Protein AF-0000000073206380 (afdb_homodimer)

Organism: Cajanus cajan (NCBI:txid3821)

Sequence (182 aa):
MRLHQGGMSVSEYAMRFEHLARFYSQAIFEAWKCRMFAEGLKQELKRVVVPMAITKFPALVEKAKVVERLNGGNRVMKTAEGPAGSKKGGSMRLHQGGMSVSEYAMRFEHLARFYSQAIFEAWKCRMFAEGLKQELKRVVVPMAITKFPALVEKAKVVERLNGGNRVMKTAEGPAGSKKGGS

Radius of gyration: 29.66 Å; Cα contacts (8 Å, |Δi|>4): 124; chains: 2; bounding box: 40×116×67 Å

Solvent-accessible surface area (backbone atoms only — not comparable to full-atom values): 10576 Å² total; per-residue (Å²): 135,83,71,59,28,78,94,48,53,60,68,59,32,49,55,54,46,54,63,54,47,63,77,41,45,63,59,53,43,33,40,51,49,26,50,52,52,46,68,17,39,50,67,80,52,29,67,60,51,55,80,65,66,57,56,48,47,71,59,41,52,52,52,46,42,51,52,48,52,55,51,58,52,46,53,55,53,59,67,62,56,69,80,77,77,78,74,77,76,78,121,135,83,72,59,28,77,93,46,53,62,68,57,33,49,55,54,46,53,62,56,47,64,75,40,44,64,58,52,44,32,41,50,50,26,50,52,52,47,67,18,41,50,67,81,51,29,68,61,50,55,80,66,66,59,56,48,48,72,59,42,52,51,53,47,42,52,52,49,51,54,53,58,52,45,53,55,52,60,67,60,63,68,81,78,76,79,76,78,76,76,126

Foldseek 3Di:
DDQDCPPHDPVVSVVVVVVVVVVCVVQVVQQVLLVVVLVPDPPQLSVPLVVVVDRGDVVSVVSSVVSVVVVVVVVVVVVPDDPPPPPPPDD/DDQDCPPHDPVVSVVVVVVVVVVCVVQVVQQVLLVVVLVPDPPQLSVPLVVVVDRGDVVSVVSSVVSVVVVVVVVVVVVPPDDPPPPPPDD

pLDDT: mean 84.85, std 19.86, range [31.61, 98.25]

Structure (mmCIF, N/CA/C/O backbone):
data_AF-0000000073206380-model_v1
#
loop_
_entity.id
_entity.type
_entity.pdbx_description
1 polymer 'Retrotransposon gag domain-containing protein'
#
loop_
_atom_site.group_PDB
_atom_site.id
_atom_site.type_symbol
_atom_site.label_atom_id
_atom_site.label_alt_id
_atom_site.label_comp_id
_atom_site.label_asym_id
_atom_site.label_entity_id
_atom_site.label_seq_id
_atom_site.pdbx_PDB_ins_code
_atom_site.Cartn_x
_atom_site.Cartn_y
_atom_site.Cartn_z
_atom_site.occupancy
_atom_site.B_iso_or_equiv
_atom_site.auth_seq_id
_atom_site.auth_comp_id
_atom_site.auth_asym_id
_atom_site.auth_atom_id
_atom_site.pdbx_PDB_model_num
ATOM 1 N N . MET A 1 1 ? 7.68 13.531 -5.312 1 54.72 1 MET A N 1
ATOM 2 C CA . MET A 1 1 ? 7.566 14.664 -4.395 1 54.72 1 MET A CA 1
ATOM 3 C C . MET A 1 1 ? 6.555 14.367 -3.291 1 54.72 1 MET A C 1
ATOM 5 O O . MET A 1 1 ? 5.457 13.875 -3.564 1 54.72 1 MET A O 1
ATOM 9 N N . ARG A 1 2 ? 7.008 14.164 -2.074 1 80.06 2 ARG A N 1
ATOM 10 C CA . ARG A 1 2 ? 6.145 13.977 -0.911 1 80.06 2 ARG A CA 1
ATOM 11 C C . ARG A 1 2 ? 5.645 15.312 -0.378 1 80.06 2 ARG A C 1
ATOM 13 O O . ARG A 1 2 ? 6.422 16.266 -0.23 1 80.06 2 ARG A O 1
ATOM 20 N N . LEU A 1 3 ? 4.301 15.539 -0.526 1 90.69 3 LEU A N 1
ATOM 21 C CA . LEU A 1 3 ? 3.676 16.75 0.001 1 90.69 3 LEU A CA 1
ATOM 22 C C . LEU A 1 3 ? 3.941 16.891 1.496 1 90.69 3 LEU A C 1
ATOM 24 O O . LEU A 1 3 ? 3.811 15.922 2.248 1 90.69 3 LEU A O 1
ATOM 28 N N . HIS A 1 4 ? 4.453 18.141 1.728 1 96.12 4 HIS A N 1
ATOM 29 C CA . HIS A 1 4 ? 4.66 18.453 3.135 1 96.12 4 HIS A CA 1
ATOM 30 C C . HIS A 1 4 ? 3.775 19.625 3.572 1 96.12 4 HIS A C 1
ATOM 32 O O . HIS A 1 4 ? 3.434 20.484 2.762 1 96.12 4 HIS A O 1
ATOM 38 N N . GLN A 1 5 ? 3.502 19.609 4.848 1 96.25 5 GLN A N 1
ATOM 39 C CA . GLN A 1 5 ? 2.623 20.625 5.402 1 96.25 5 GLN A CA 1
ATOM 40 C C . GLN A 1 5 ? 3.209 22.016 5.203 1 96.25 5 GLN A C 1
ATOM 42 O O . GLN A 1 5 ? 2.5 22.953 4.812 1 96.25 5 GLN A O 1
ATOM 47 N N . GLY A 1 6 ? 4.473 22.109 5.547 1 94.06 6 GLY A N 1
ATOM 48 C CA . GLY A 1 6 ? 5.102 23.422 5.414 1 94.06 6 GLY A CA 1
ATOM 49 C C . GLY A 1 6 ? 4.395 24.5 6.199 1 94.06 6 GLY A C 1
ATOM 50 O O . GLY A 1 6 ? 4.137 24.344 7.395 1 94.06 6 GLY A O 1
ATOM 51 N N . GLY A 1 7 ? 4.004 25.688 5.484 1 94.5 7 GLY A N 1
ATOM 52 C CA . GLY A 1 7 ? 3.34 26.812 6.121 1 94.5 7 GLY A CA 1
ATOM 53 C C . GLY A 1 7 ? 1.832 26.672 6.18 1 94.5 7 GLY A C 1
ATOM 54 O O . GLY A 1 7 ? 1.141 27.516 6.746 1 94.5 7 GLY A O 1
ATOM 55 N N . MET A 1 8 ? 1.336 25.625 5.793 1 96.5 8 MET A N 1
ATOM 56 C CA . MET A 1 8 ? -0.106 25.406 5.762 1 96.5 8 MET A CA 1
ATOM 57 C C . MET A 1 8 ? -0.615 24.938 7.125 1 96.5 8 MET A C 1
ATOM 59 O O . MET A 1 8 ? 0.121 24.312 7.887 1 96.5 8 MET A O 1
ATOM 63 N N . SER A 1 9 ? -1.863 25.312 7.344 1 96.69 9 SER A N 1
ATOM 64 C CA . SER A 1 9 ? -2.541 24.656 8.461 1 96.69 9 SER A CA 1
ATOM 65 C C . SER A 1 9 ? -2.77 23.188 8.188 1 96.69 9 SER A C 1
ATOM 67 O O . SER A 1 9 ? -2.688 22.734 7.039 1 96.69 9 SER A O 1
ATOM 69 N N . VAL A 1 10 ? -3.086 22.391 9.18 1 97.94 10 VAL A N 1
ATOM 70 C CA . VAL A 1 10 ? -3.371 20.969 9.008 1 97.94 10 VAL A CA 1
ATOM 71 C C . VAL A 1 10 ? -4.566 20.797 8.078 1 97.94 10 VAL A C 1
ATOM 73 O O . VAL A 1 10 ? -4.578 19.891 7.242 1 97.94 10 VAL A O 1
ATOM 76 N N . SER A 1 11 ? -5.535 21.594 8.211 1 97.75 11 SER A N 1
ATOM 77 C CA . SER A 1 11 ? -6.719 21.516 7.363 1 97.75 11 SER A CA 1
ATOM 78 C C . SER A 1 11 ? -6.367 21.75 5.898 1 97.75 11 SER A C 1
ATOM 80 O O . SER A 1 11 ? -6.801 21 5.023 1 97.75 11 SER A O 1
ATOM 82 N N . GLU A 1 12 ? -5.598 22.797 5.629 1 97.56 12 GLU A N 1
ATOM 83 C CA . GLU A 1 12 ? -5.172 23.094 4.266 1 97.56 12 GLU A CA 1
ATOM 84 C C . GLU A 1 12 ? -4.297 21.984 3.701 1 97.56 12 GLU A C 1
ATOM 86 O O . GLU A 1 12 ? -4.48 21.562 2.557 1 97.56 12 GLU A O 1
ATOM 91 N N . TYR A 1 13 ? -3.373 21.578 4.48 1 97.94 13 TYR A N 1
ATOM 92 C CA . TYR A 1 13 ? -2.484 20.469 4.109 1 97.94 13 TYR A CA 1
ATOM 93 C C . TYR A 1 13 ? -3.277 19.219 3.795 1 97.94 13 TYR A C 1
ATOM 95 O O . TYR A 1 13 ? -3.037 18.562 2.775 1 97.94 13 TYR A O 1
ATOM 103 N N . ALA A 1 14 ? -4.254 18.844 4.621 1 97.75 14 ALA A N 1
ATOM 104 C CA . ALA A 1 14 ? -5.074 17.641 4.434 1 97.75 14 ALA A CA 1
ATOM 105 C C . ALA A 1 14 ? -5.852 17.703 3.121 1 97.75 14 ALA A C 1
ATOM 107 O O . ALA A 1 14 ? -5.941 16.719 2.396 1 97.75 14 ALA A O 1
ATOM 108 N N . MET A 1 15 ? -6.414 18.844 2.859 1 97.12 15 MET A N 1
ATOM 109 C CA . MET A 1 15 ? -7.195 19.016 1.637 1 97.12 15 MET A CA 1
ATOM 110 C C . MET A 1 15 ? -6.324 18.797 0.403 1 97.12 15 MET A C 1
ATOM 112 O O . MET A 1 15 ? -6.711 18.078 -0.512 1 97.12 15 MET A O 1
ATOM 116 N N . ARG A 1 16 ? -5.16 19.375 0.373 1 96.62 16 ARG A N 1
ATOM 117 C CA . ARG A 1 16 ? -4.238 19.234 -0.752 1 96.62 16 ARG A CA 1
ATOM 118 C C . ARG A 1 16 ? -3.732 17.797 -0.87 1 96.62 16 ARG A C 1
ATOM 120 O O . ARG A 1 16 ? -3.639 17.266 -1.973 1 96.62 16 ARG A O 1
ATOM 127 N N . PHE A 1 17 ? -3.453 17.312 0.266 1 97.06 17 PHE A N 1
ATOM 128 C CA . PHE A 1 17 ? -2.953 15.953 0.319 1 97.06 17 PHE A CA 1
ATOM 129 C C . PHE A 1 17 ? -3.979 14.977 -0.253 1 97.06 17 PHE A C 1
ATOM 131 O O . PHE A 1 17 ? -3.639 14.125 -1.074 1 97.06 17 PHE A O 1
ATOM 138 N N . GLU A 1 18 ? -5.215 15.07 0.179 1 95.38 18 GLU A N 1
ATOM 139 C CA . GLU A 1 18 ? -6.266 14.164 -0.263 1 95.38 18 GLU A CA 1
ATOM 140 C C . GLU A 1 18 ? -6.496 14.273 -1.767 1 95.38 18 GLU A C 1
ATOM 142 O O . GLU A 1 18 ? -6.754 13.273 -2.438 1 95.38 18 GLU A O 1
ATOM 147 N N . HIS A 1 19 ? -6.379 15.5 -2.223 1 94.56 19 HIS A N 1
ATOM 148 C CA . HIS A 1 19 ? -6.531 15.719 -3.654 1 94.56 19 HIS A CA 1
ATOM 149 C C . HIS A 1 19 ? -5.469 14.969 -4.445 1 94.56 19 HIS A C 1
ATOM 151 O O . HIS A 1 19 ? -5.785 14.289 -5.43 1 94.56 19 HIS A O 1
ATOM 157 N N . LEU A 1 20 ? -4.277 14.961 -4.004 1 94.69 20 LEU A N 1
ATOM 158 C CA . LEU A 1 20 ? -3.162 14.305 -4.668 1 94.69 20 LEU A CA 1
ATOM 159 C C . LEU A 1 20 ? -3.232 12.789 -4.477 1 94.69 20 LEU A C 1
ATOM 161 O O . LEU A 1 20 ? -2.934 12.031 -5.402 1 94.69 20 LEU A O 1
ATOM 165 N N . ALA A 1 21 ? -3.627 12.383 -3.32 1 94.94 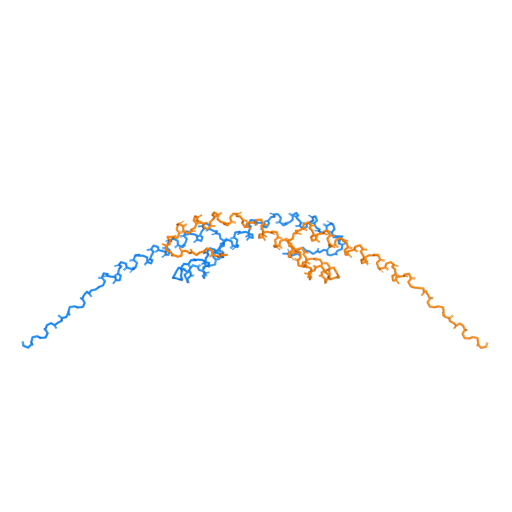21 ALA A N 1
ATOM 166 C CA . ALA A 1 21 ? -3.639 10.969 -2.951 1 94.94 21 ALA A CA 1
ATOM 167 C C . ALA A 1 21 ? -4.574 10.172 -3.857 1 94.94 21 ALA A C 1
ATOM 169 O O . ALA A 1 21 ? -4.328 8.992 -4.129 1 94.94 21 ALA A O 1
ATOM 170 N N . ARG A 1 22 ? -5.574 10.789 -4.332 1 92.06 22 ARG A N 1
ATOM 171 C CA . ARG A 1 22 ? -6.555 10.117 -5.176 1 92.06 22 ARG A CA 1
ATOM 172 C C . ARG A 1 22 ? -5.906 9.578 -6.445 1 92.06 22 ARG A C 1
ATOM 174 O O . ARG A 1 22 ? -6.332 8.547 -6.977 1 92.06 22 ARG A O 1
ATOM 181 N N . PHE A 1 23 ? -4.863 10.227 -6.883 1 92.31 23 PHE A N 1
ATOM 182 C CA . PHE A 1 23 ? -4.203 9.844 -8.125 1 92.31 23 PHE A CA 1
ATOM 183 C C . PHE A 1 23 ? -3.258 8.672 -7.895 1 92.31 23 PHE A C 1
ATOM 185 O O . PHE A 1 23 ? -2.768 8.07 -8.852 1 92.31 23 PHE A O 1
ATOM 192 N N . TYR A 1 24 ? -3.109 8.32 -6.68 1 91.88 24 TYR A N 1
ATOM 193 C CA . TYR A 1 24 ? -2.129 7.293 -6.352 1 91.88 24 TYR A CA 1
ATOM 194 C C . TYR A 1 24 ? -2.816 5.992 -5.949 1 91.88 24 TYR A C 1
ATOM 196 O O . TYR A 1 24 ? -2.176 4.941 -5.879 1 91.88 24 TYR A O 1
ATOM 204 N N . SER A 1 25 ? -4.043 5.996 -5.66 1 91.19 25 SER A N 1
ATOM 205 C CA . SER A 1 25 ? -4.762 4.859 -5.094 1 91.19 25 SER A CA 1
ATOM 206 C C . SER A 1 25 ? -4.59 3.611 -5.953 1 91.19 25 SER A C 1
ATOM 208 O O . SER A 1 25 ? -4.238 2.543 -5.449 1 91.19 25 SER A O 1
ATOM 210 N N . GLN A 1 26 ? -4.766 3.754 -7.258 1 90.81 26 GLN A N 1
ATOM 211 C CA . GLN A 1 26 ? -4.703 2.615 -8.172 1 90.81 26 GLN A CA 1
ATOM 212 C C . GLN A 1 26 ? -3.289 2.051 -8.25 1 90.81 26 GLN A C 1
ATOM 214 O O . GLN A 1 26 ? -3.102 0.833 -8.273 1 90.81 26 GLN A O 1
ATOM 219 N N . ALA A 1 27 ? -2.375 2.949 -8.32 1 91.75 27 ALA A N 1
ATOM 220 C CA . ALA A 1 27 ? -0.979 2.539 -8.453 1 91.75 27 ALA A CA 1
ATOM 221 C C . ALA A 1 27 ? -0.509 1.801 -7.199 1 91.75 27 ALA A C 1
ATOM 223 O O . ALA A 1 27 ? 0.184 0.786 -7.293 1 91.75 27 ALA A O 1
ATOM 224 N N . ILE A 1 28 ? -0.921 2.277 -6.082 1 91.69 28 ILE A N 1
ATOM 225 C CA . ILE A 1 28 ? -0.539 1.669 -4.812 1 91.69 28 ILE A CA 1
ATOM 226 C C . ILE A 1 28 ? -1.156 0.276 -4.699 1 91.69 28 ILE A C 1
ATOM 228 O O . ILE A 1 28 ? -0.468 -0.689 -4.359 1 91.69 28 ILE A O 1
ATOM 232 N N . PHE A 1 29 ? -2.387 0.23 -5.027 1 93.38 29 PHE A N 1
ATOM 233 C CA . PHE A 1 29 ? -3.072 -1.055 -4.953 1 93.38 29 PHE A CA 1
ATOM 234 C C . PHE A 1 29 ? -2.484 -2.043 -5.953 1 93.38 29 PHE A C 1
ATOM 236 O O . PHE A 1 29 ? -2.289 -3.217 -5.629 1 93.38 29 PHE A O 1
ATOM 243 N N . GLU A 1 30 ? -2.166 -1.609 -7.121 1 93.94 30 GLU A N 1
ATOM 244 C CA . GLU A 1 30 ? -1.606 -2.467 -8.164 1 93.94 30 GLU A CA 1
ATOM 245 C C . GLU A 1 30 ? -0.253 -3.035 -7.742 1 93.94 30 GLU A C 1
ATOM 247 O O . GLU A 1 30 ? 0.005 -4.227 -7.914 1 93.94 30 GLU A O 1
ATOM 252 N N . ALA A 1 31 ? 0.54 -2.174 -7.254 1 91.94 31 ALA A N 1
ATOM 253 C CA . ALA A 1 31 ? 1.86 -2.605 -6.805 1 91.94 31 ALA A CA 1
ATOM 254 C C . ALA A 1 31 ? 1.748 -3.619 -5.672 1 91.94 31 ALA A C 1
ATOM 256 O O . ALA A 1 31 ? 2.459 -4.629 -5.656 1 91.94 31 ALA A O 1
ATOM 257 N N . TRP A 1 32 ? 0.931 -3.348 -4.746 1 93.19 32 TRP A N 1
ATOM 258 C CA . TRP A 1 32 ? 0.668 -4.258 -3.639 1 93.19 32 TRP A CA 1
ATOM 259 C C . TRP A 1 32 ? 0.152 -5.602 -4.148 1 93.19 32 TRP A C 1
ATOM 261 O O . TRP A 1 32 ? 0.623 -6.656 -3.721 1 93.19 32 TRP A O 1
ATOM 271 N N . LYS A 1 33 ? -0.79 -5.543 -5.055 1 95.25 33 LYS A N 1
ATOM 272 C CA . LYS A 1 33 ? -1.359 -6.75 -5.652 1 95.25 33 LYS A CA 1
ATOM 273 C C . LYS A 1 33 ? -0.277 -7.602 -6.312 1 95.25 33 LYS A C 1
ATOM 275 O O . LYS A 1 33 ? -0.23 -8.812 -6.113 1 95.25 33 LYS A O 1
ATOM 280 N N . CYS A 1 34 ? 0.523 -7 -7.02 1 96.44 34 CYS A N 1
ATOM 281 C CA . CYS A 1 34 ? 1.584 -7.715 -7.719 1 96.44 34 CYS A CA 1
ATOM 282 C C . CYS A 1 34 ? 2.535 -8.383 -6.734 1 96.44 34 CYS A C 1
ATOM 284 O O . CYS A 1 34 ? 2.887 -9.547 -6.898 1 96.44 34 CYS A O 1
ATOM 286 N N . ARG A 1 35 ? 2.826 -7.668 -5.789 1 95 35 ARG A N 1
ATOM 287 C CA . ARG A 1 35 ? 3.758 -8.195 -4.797 1 95 35 ARG A CA 1
ATOM 288 C C . ARG A 1 35 ? 3.16 -9.398 -4.07 1 95 35 ARG A C 1
ATOM 290 O O . ARG A 1 35 ? 3.793 -10.453 -3.973 1 95 35 ARG A O 1
ATOM 297 N N . MET A 1 36 ? 1.953 -9.242 -3.631 1 96.19 36 MET A N 1
ATOM 298 C CA . MET A 1 36 ? 1.307 -10.297 -2.852 1 96.19 36 MET A CA 1
ATOM 299 C C . MET A 1 36 ? 1.021 -11.516 -3.721 1 96.19 36 MET A C 1
ATOM 301 O O . MET A 1 36 ? 1.164 -12.656 -3.266 1 96.19 36 MET A O 1
ATOM 305 N N . PHE A 1 37 ? 0.648 -11.281 -4.926 1 97.88 37 PHE A N 1
ATOM 306 C CA . PHE A 1 37 ? 0.415 -12.375 -5.863 1 97.88 37 PHE A CA 1
ATOM 307 C C . PHE A 1 37 ? 1.699 -13.156 -6.109 1 97.88 37 PHE A C 1
ATOM 309 O O . PHE A 1 37 ? 1.711 -14.391 -6.016 1 97.88 37 PHE A O 1
ATOM 316 N N . ALA A 1 38 ? 2.732 -12.414 -6.398 1 97.38 38 ALA A N 1
ATOM 317 C CA . ALA A 1 38 ? 4.016 -13.047 -6.707 1 97.38 38 ALA A CA 1
ATOM 318 C C . ALA A 1 38 ? 4.527 -13.852 -5.516 1 97.38 38 ALA A C 1
ATOM 320 O O . ALA A 1 38 ? 5.078 -14.945 -5.691 1 97.38 38 ALA A O 1
ATOM 321 N N . GLU A 1 39 ? 4.293 -13.344 -4.355 1 95.81 39 GLU A N 1
ATOM 322 C CA . GLU A 1 39 ? 4.746 -14.016 -3.137 1 95.81 39 GLU A CA 1
ATOM 323 C C . GLU A 1 39 ? 3.99 -15.32 -2.91 1 95.81 39 GLU A C 1
ATOM 325 O O . GLU A 1 39 ? 4.492 -16.219 -2.238 1 95.81 39 GLU A O 1
ATOM 330 N N . GLY A 1 40 ? 2.832 -15.375 -3.428 1 97.25 40 GLY A N 1
ATOM 331 C CA . GLY A 1 40 ? 2.004 -16.547 -3.221 1 97.25 40 GLY A CA 1
ATOM 332 C C . GLY A 1 40 ? 2.211 -17.625 -4.277 1 97.25 40 GLY A C 1
ATOM 333 O O . GLY A 1 40 ? 1.656 -18.719 -4.176 1 97.25 40 GLY A O 1
ATOM 334 N N . LEU A 1 41 ? 2.967 -17.328 -5.258 1 97.56 41 LEU A N 1
ATOM 335 C CA . LEU A 1 41 ? 3.26 -18.312 -6.301 1 97.56 41 LEU A CA 1
ATOM 336 C C . LEU A 1 41 ? 4.086 -19.469 -5.746 1 97.56 41 LEU A C 1
ATOM 338 O O . LEU A 1 41 ? 4.801 -19.312 -4.754 1 97.56 41 LEU A O 1
ATOM 342 N N . LYS A 1 42 ? 4.062 -20.578 -6.441 1 96.75 42 LYS A N 1
ATOM 343 C CA . LYS A 1 42 ? 4.992 -21.672 -6.164 1 96.75 42 LYS A CA 1
ATOM 344 C C . LYS A 1 42 ? 6.438 -21.203 -6.332 1 96.75 42 LYS A C 1
ATOM 346 O O . LYS A 1 42 ? 6.746 -20.422 -7.234 1 96.75 42 LYS A O 1
ATOM 351 N N . GLN A 1 43 ? 7.25 -21.844 -5.59 1 96.25 43 GLN A N 1
ATOM 352 C CA . GLN A 1 43 ? 8.648 -21.422 -5.516 1 96.25 43 GLN A CA 1
ATOM 353 C C . GLN A 1 43 ? 9.305 -21.438 -6.895 1 96.25 43 GLN A C 1
ATOM 355 O O . GLN A 1 43 ? 10.062 -20.531 -7.234 1 96.25 43 GLN A O 1
ATOM 360 N N . GLU A 1 44 ? 9.023 -22.406 -7.68 1 95.44 44 GLU A N 1
ATOM 361 C CA . GLU A 1 44 ? 9.617 -22.547 -9.008 1 95.44 44 GLU A CA 1
ATOM 362 C C . GLU A 1 44 ? 9.219 -21.391 -9.914 1 95.44 44 GLU A C 1
ATOM 364 O O . GLU A 1 44 ? 10 -20.969 -10.766 1 95.44 44 GLU A O 1
ATOM 369 N N . LEU A 1 45 ? 8.07 -20.969 -9.727 1 97.19 45 LEU A N 1
ATOM 370 C CA . LEU A 1 45 ? 7.586 -19.859 -10.523 1 97.19 45 LEU A CA 1
ATOM 371 C C . LEU A 1 45 ? 8.078 -18.531 -9.961 1 97.19 45 LEU A C 1
ATOM 373 O O . LEU A 1 45 ? 8.492 -17.641 -10.711 1 97.19 45 LEU A O 1
ATOM 377 N N . LYS A 1 46 ? 8.008 -18.453 -8.656 1 96.94 46 LYS A N 1
ATOM 378 C CA . LYS A 1 46 ? 8.422 -17.25 -7.945 1 96.94 46 LYS A CA 1
ATOM 379 C C . LYS A 1 46 ? 9.859 -16.875 -8.289 1 96.94 46 LYS A C 1
ATOM 381 O O . LYS A 1 46 ? 10.164 -15.695 -8.523 1 96.94 46 LYS A O 1
ATOM 386 N N . ARG A 1 47 ? 10.688 -17.812 -8.414 1 96.25 47 ARG A N 1
ATOM 387 C CA . ARG A 1 47 ? 12.102 -17.609 -8.68 1 96.25 47 ARG A CA 1
ATOM 388 C C . ARG A 1 47 ? 12.312 -16.938 -10.031 1 96.25 47 ARG A C 1
ATOM 390 O O . ARG A 1 47 ? 13.273 -16.188 -10.211 1 96.25 47 ARG A O 1
ATOM 397 N N . VAL A 1 48 ? 11.484 -17.172 -10.859 1 95.75 48 VAL A N 1
ATOM 398 C CA . VAL A 1 48 ? 11.617 -16.656 -12.219 1 95.75 48 VAL A CA 1
ATOM 399 C C . VAL A 1 48 ? 10.875 -15.32 -12.336 1 95.75 48 VAL A C 1
ATOM 401 O O . VAL A 1 48 ? 11.391 -14.367 -12.914 1 95.75 48 VAL A O 1
ATOM 404 N N . VAL A 1 49 ? 9.75 -15.25 -11.75 1 97.06 49 VAL A N 1
ATOM 405 C CA . VAL A 1 49 ? 8.82 -14.156 -12.016 1 97.06 49 VAL A CA 1
ATOM 406 C C . VAL A 1 49 ? 9.164 -12.953 -11.133 1 97.06 49 VAL A C 1
ATOM 408 O O . VAL A 1 49 ? 9.07 -11.805 -11.57 1 97.06 49 VAL A O 1
ATOM 411 N N . VAL A 1 50 ? 9.609 -13.102 -9.953 1 96.75 50 VAL A N 1
ATOM 412 C CA . VAL A 1 50 ? 9.836 -12.031 -8.984 1 96.75 50 VAL A CA 1
ATOM 413 C C . VAL A 1 50 ? 10.977 -11.141 -9.477 1 96.75 50 VAL A C 1
ATOM 415 O O . VAL A 1 50 ? 10.859 -9.906 -9.445 1 96.75 50 VAL A O 1
ATOM 418 N N . PRO A 1 51 ? 12.039 -11.695 -9.953 1 96.88 51 PRO A N 1
ATOM 419 C CA . PRO A 1 51 ? 13.141 -10.852 -10.414 1 96.88 51 PRO A CA 1
ATOM 420 C C . PRO A 1 51 ? 12.766 -9.992 -11.617 1 96.88 51 PRO A C 1
ATOM 422 O O . PRO A 1 51 ? 13.438 -9 -11.906 1 96.88 51 PRO A O 1
ATOM 425 N N . MET A 1 52 ? 11.719 -10.281 -12.305 1 95.44 52 MET A N 1
ATOM 426 C CA . MET A 1 52 ? 11.266 -9.508 -13.453 1 95.44 52 MET A CA 1
ATOM 427 C C . MET A 1 52 ? 10.711 -8.156 -13.016 1 95.44 52 MET A C 1
ATOM 429 O O . MET A 1 52 ? 10.57 -7.242 -13.836 1 95.44 52 MET A O 1
ATOM 433 N N . ALA A 1 53 ? 10.273 -8.062 -11.859 1 94.31 53 ALA A N 1
ATOM 434 C CA . ALA A 1 53 ? 9.852 -6.805 -11.242 1 94.31 53 ALA A CA 1
ATOM 435 C C . ALA A 1 53 ? 8.68 -6.191 -11.992 1 94.31 53 ALA A C 1
ATOM 437 O O . ALA A 1 53 ? 8.68 -4.992 -12.281 1 94.31 53 ALA A O 1
ATOM 438 N N . ILE A 1 54 ? 7.703 -7.027 -12.289 1 94.88 54 ILE A N 1
ATOM 439 C CA . ILE A 1 54 ? 6.504 -6.578 -12.984 1 94.88 54 ILE A CA 1
ATOM 440 C C . ILE A 1 54 ? 5.555 -5.902 -12 1 94.88 54 ILE A C 1
ATOM 442 O O . ILE A 1 54 ? 5.27 -6.445 -10.93 1 94.88 54 ILE A O 1
ATOM 446 N N . THR A 1 55 ? 5.023 -4.727 -12.445 1 93.25 55 THR A N 1
ATOM 447 C CA . THR A 1 55 ? 4.207 -3.955 -11.516 1 93.25 55 THR A CA 1
ATOM 448 C C . THR A 1 55 ? 2.785 -3.799 -12.047 1 93.25 55 THR A C 1
ATOM 450 O O . THR A 1 55 ? 1.984 -3.049 -11.484 1 93.25 55 THR A O 1
ATOM 453 N N . LYS A 1 56 ? 2.498 -4.355 -13.164 1 95.25 56 LYS A N 1
ATOM 454 C CA . LYS A 1 56 ? 1.138 -4.461 -13.68 1 95.25 56 LYS A CA 1
ATOM 455 C C . LYS A 1 56 ? 0.584 -5.871 -13.492 1 95.25 56 LYS A C 1
ATOM 457 O O . LYS A 1 56 ? 1.097 -6.832 -14.07 1 95.25 56 LYS A O 1
ATOM 462 N N . PHE A 1 57 ? -0.492 -5.961 -12.836 1 96.62 57 PHE A N 1
ATOM 463 C CA . PHE A 1 57 ? -1.014 -7.25 -12.391 1 96.62 57 PHE A CA 1
ATOM 464 C C . PHE A 1 57 ? -1.362 -8.133 -13.578 1 96.62 57 PHE A C 1
ATOM 466 O O . PHE A 1 57 ? -0.955 -9.297 -13.633 1 96.62 57 PHE A O 1
ATOM 473 N N . PRO A 1 58 ? -2.047 -7.633 -14.586 1 97.19 58 PRO A N 1
ATOM 474 C CA . PRO A 1 58 ? -2.365 -8.516 -15.711 1 97.19 58 PRO A CA 1
ATOM 475 C C . PRO A 1 58 ? -1.12 -9.055 -16.406 1 97.19 58 PRO A C 1
ATOM 477 O O . PRO A 1 58 ? -1.088 -10.211 -16.812 1 97.19 58 PRO A O 1
ATOM 480 N N . ALA A 1 59 ? -0.138 -8.234 -16.516 1 97.56 59 ALA A N 1
ATOM 481 C CA . ALA A 1 59 ? 1.113 -8.648 -17.141 1 97.56 59 ALA A CA 1
ATOM 482 C C . ALA A 1 59 ? 1.834 -9.688 -16.297 1 97.56 59 ALA A C 1
ATOM 484 O O . ALA A 1 59 ? 2.385 -10.656 -16.828 1 97.56 59 ALA A O 1
ATOM 485 N N . LEU A 1 60 ? 1.823 -9.523 -15.047 1 98.06 60 LEU A N 1
ATOM 486 C CA . LEU A 1 60 ? 2.436 -10.461 -14.109 1 98.06 60 LEU A CA 1
ATOM 487 C C . LEU A 1 60 ? 1.773 -11.828 -14.203 1 98.06 60 LEU A C 1
ATOM 489 O O . LEU A 1 60 ? 2.461 -12.852 -14.281 1 98.06 60 LEU A O 1
ATOM 493 N N . VAL A 1 61 ? 0.492 -11.805 -14.242 1 98.25 61 VAL A N 1
ATOM 494 C CA . VAL A 1 61 ? -0.268 -13.039 -14.344 1 98.25 61 VAL A CA 1
ATOM 495 C C . VAL A 1 61 ? 0.084 -13.758 -15.641 1 98.25 61 VAL A C 1
ATOM 497 O O . VAL A 1 61 ? 0.317 -14.969 -15.648 1 98.25 61 VAL A O 1
ATOM 500 N N . GLU A 1 62 ? 0.105 -13.039 -16.641 1 98.25 62 GLU A N 1
ATOM 501 C CA . GLU A 1 62 ? 0.404 -13.625 -17.953 1 98.25 62 GLU A CA 1
ATOM 502 C C . GLU A 1 62 ? 1.804 -14.234 -17.969 1 98.25 62 GLU A C 1
ATOM 504 O O . GLU A 1 62 ? 1.996 -15.344 -18.469 1 98.25 62 GLU A O 1
ATOM 509 N N . LYS A 1 63 ? 2.75 -13.484 -17.453 1 98.06 63 LYS A N 1
ATOM 510 C CA . LYS A 1 63 ? 4.113 -14.008 -17.375 1 98.06 63 LYS A CA 1
ATOM 511 C C . LYS A 1 63 ? 4.176 -15.273 -16.531 1 98.06 63 LYS A C 1
ATOM 513 O O . LYS A 1 63 ? 4.859 -16.234 -16.891 1 98.06 63 LYS A O 1
ATOM 518 N N . ALA A 1 64 ? 3.494 -15.289 -15.477 1 98.19 64 ALA A N 1
ATOM 519 C CA . ALA A 1 64 ? 3.463 -16.453 -14.594 1 98.19 64 ALA A CA 1
ATOM 520 C C . ALA A 1 64 ? 2.857 -17.672 -15.305 1 98.19 64 ALA A C 1
ATOM 522 O O . ALA A 1 64 ? 3.332 -18.797 -15.141 1 98.19 64 ALA A O 1
ATOM 523 N N . LYS A 1 65 ? 1.851 -17.438 -16.016 1 97.81 65 LYS A N 1
ATOM 524 C CA . LYS A 1 65 ? 1.223 -18.5 -16.797 1 97.81 65 LYS A CA 1
ATOM 525 C C . LYS A 1 65 ? 2.201 -19.109 -17.797 1 97.81 65 LYS A C 1
ATOM 527 O O . LYS A 1 65 ? 2.242 -20.328 -17.984 1 97.81 65 LYS A O 1
ATOM 532 N N . VAL A 1 66 ? 2.91 -18.266 -18.453 1 96.81 66 VAL A N 1
ATOM 533 C CA . VAL A 1 66 ? 3.889 -18.703 -19.438 1 96.81 66 VAL A CA 1
ATOM 534 C C . VAL A 1 66 ? 4.957 -19.562 -18.766 1 96.81 66 VAL A C 1
ATOM 536 O O . VAL A 1 66 ? 5.297 -20.641 -19.266 1 96.81 66 VAL A O 1
ATOM 539 N N . VAL A 1 67 ? 5.438 -19.078 -17.641 1 96.69 67 VAL A N 1
ATOM 540 C CA . VAL A 1 67 ? 6.457 -19.828 -16.906 1 96.69 67 VAL A CA 1
ATOM 541 C C . VAL A 1 67 ? 5.891 -21.172 -16.438 1 96.69 67 VAL A C 1
ATOM 543 O O . VAL A 1 67 ? 6.57 -22.188 -16.5 1 96.69 67 VAL A O 1
ATOM 546 N N . GLU A 1 68 ? 4.695 -21.188 -15.992 1 97.06 68 GLU A N 1
ATOM 547 C CA . GLU A 1 68 ? 4.039 -22.422 -15.562 1 97.06 68 GLU A CA 1
ATOM 548 C C . GLU A 1 68 ? 3.979 -23.438 -16.688 1 97.06 68 GLU A C 1
ATOM 550 O O . GLU A 1 68 ? 4.27 -24.625 -16.484 1 97.06 68 GLU A O 1
ATOM 555 N N . ARG A 1 69 ? 3.615 -22.984 -17.859 1 95.19 69 ARG A N 1
ATOM 5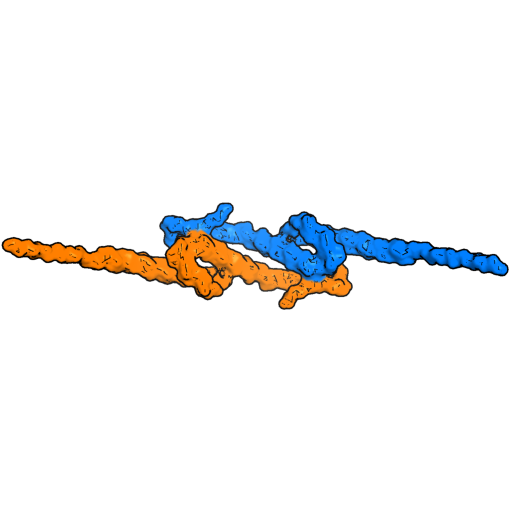56 C CA . ARG A 1 69 ? 3.52 -23.844 -19.031 1 95.19 69 ARG A CA 1
ATOM 557 C C . ARG A 1 69 ? 4.879 -24.438 -19.406 1 95.19 69 ARG A C 1
ATOM 559 O O . ARG A 1 69 ? 4.984 -25.609 -19.734 1 95.19 69 ARG A O 1
ATOM 566 N N . LEU A 1 70 ? 5.812 -23.641 -19.312 1 92.44 70 LEU A N 1
ATOM 567 C CA . LEU A 1 70 ? 7.164 -24.062 -19.656 1 92.44 70 LEU A CA 1
ATOM 568 C C . LEU A 1 70 ? 7.695 -25.078 -18.641 1 92.44 70 LEU A C 1
ATOM 570 O O . LEU A 1 70 ? 8.461 -25.969 -19 1 92.44 70 LEU A O 1
ATOM 574 N N . ASN A 1 71 ? 7.336 -24.938 -17.422 1 88 71 ASN A N 1
ATOM 575 C CA . ASN A 1 71 ? 7.75 -25.859 -16.375 1 88 71 ASN A CA 1
ATOM 576 C C . ASN A 1 71 ? 7.008 -27.203 -16.469 1 88 71 ASN A C 1
ATOM 578 O O . ASN A 1 71 ? 7.539 -28.234 -16.094 1 88 71 ASN A O 1
ATOM 582 N N . GLY A 1 72 ? 5.629 -27.141 -16.719 1 77.38 72 GLY A N 1
ATOM 583 C CA . GLY A 1 72 ? 4.871 -28.375 -16.938 1 77.38 72 GLY A CA 1
ATOM 584 C C . GLY A 1 72 ? 5.332 -29.141 -18.156 1 77.38 72 GLY A C 1
ATOM 585 O O . GLY A 1 72 ? 5.281 -30.375 -18.172 1 77.38 72 GLY A O 1
ATOM 586 N N . GLY A 1 73 ? 5.703 -28.453 -19.188 1 63.03 73 GLY A N 1
ATOM 587 C CA . GLY A 1 73 ? 6.25 -29.109 -20.375 1 63.03 73 GLY A CA 1
ATOM 588 C C . GLY A 1 73 ? 7.594 -29.766 -20.125 1 63.03 73 GLY A C 1
ATOM 589 O O . GLY A 1 73 ? 7.922 -30.781 -20.734 1 63.03 73 GLY A O 1
ATOM 590 N N . ASN A 1 74 ? 8.305 -29.078 -19.25 1 55.59 74 ASN A N 1
ATOM 591 C CA . ASN A 1 74 ? 9.617 -29.656 -18.969 1 55.59 74 ASN A CA 1
ATOM 592 C C . ASN A 1 74 ? 9.5 -30.906 -18.109 1 55.59 74 ASN A C 1
ATOM 594 O O . ASN A 1 74 ? 10.344 -31.812 -18.188 1 55.59 74 ASN A O 1
ATOM 598 N N . ARG A 1 75 ? 8.477 -31.016 -17.328 1 58.09 75 ARG A N 1
ATOM 599 C CA . ARG A 1 75 ? 8.273 -32.219 -16.547 1 58.09 75 ARG A CA 1
ATOM 600 C C . ARG A 1 75 ? 7.961 -33.406 -17.453 1 58.09 75 ARG A C 1
ATOM 602 O O . ARG A 1 75 ? 8.438 -34.531 -17.203 1 58.09 75 ARG A O 1
ATOM 609 N N . VAL A 1 76 ? 7.273 -33.156 -18.516 1 52.94 76 VAL A N 1
ATOM 610 C CA . VAL A 1 76 ? 6.977 -34.25 -19.453 1 52.94 76 VAL A CA 1
ATOM 611 C C . VAL A 1 76 ? 8.242 -34.625 -20.219 1 52.94 76 VAL A C 1
ATOM 613 O O . VAL A 1 76 ? 8.484 -35.812 -20.469 1 52.94 76 VAL A O 1
ATOM 616 N N . MET A 1 77 ? 9.062 -33.625 -20.438 1 51.28 77 MET A N 1
ATOM 617 C CA . MET A 1 77 ? 10.258 -33.938 -21.219 1 51.28 77 MET A CA 1
ATOM 618 C C . MET A 1 77 ? 11.281 -34.688 -20.359 1 51.28 77 MET A C 1
ATOM 620 O O . MET A 1 77 ? 12.031 -35.531 -20.875 1 51.28 77 MET A O 1
ATOM 624 N N . LYS A 1 78 ? 11.336 -34.406 -19.141 1 54.72 78 LYS A N 1
ATOM 625 C CA . LYS A 1 78 ? 12.289 -35.125 -18.312 1 54.72 78 LYS A CA 1
ATOM 626 C C . LYS A 1 78 ? 11.867 -36.562 -18.109 1 54.72 78 LYS A C 1
ATOM 628 O O . LYS A 1 78 ? 12.711 -37.469 -17.953 1 54.72 78 LYS A O 1
ATOM 633 N N . THR A 1 79 ? 10.641 -36.75 -18.031 1 52.5 79 THR A N 1
ATOM 634 C CA . THR A 1 79 ? 10.195 -38.125 -17.875 1 52.5 79 THR A CA 1
ATOM 635 C C . THR A 1 79 ? 10.398 -38.906 -19.172 1 52.5 79 THR A C 1
ATOM 637 O O . THR A 1 79 ? 10.32 -40.156 -19.188 1 52.5 79 THR A O 1
ATOM 640 N N . ALA A 1 80 ? 10.531 -38.156 -20.219 1 51.88 80 ALA A N 1
ATOM 641 C CA . ALA A 1 80 ? 10.75 -38.875 -21.469 1 51.88 80 ALA A CA 1
ATOM 642 C C . ALA A 1 80 ? 12.211 -39.312 -21.609 1 51.88 80 ALA A C 1
ATOM 644 O O . ALA A 1 80 ? 12.586 -39.938 -22.594 1 51.88 80 ALA A O 1
ATOM 645 N N . GLU A 1 81 ? 13.102 -38.719 -20.797 1 50.72 81 GLU A N 1
ATOM 646 C CA . GLU A 1 81 ? 14.469 -39.25 -20.906 1 50.72 81 GLU A CA 1
ATOM 647 C C . GLU A 1 81 ? 14.516 -40.75 -20.625 1 50.72 81 GLU A C 1
ATOM 649 O O . GLU A 1 81 ? 13.727 -41.25 -19.844 1 50.72 81 GLU A O 1
ATOM 654 N N . GLY A 1 82 ? 15.5 -41.438 -21.266 1 45.19 82 GLY A N 1
ATOM 655 C CA . GLY A 1 82 ? 15.914 -42.719 -21.859 1 45.19 82 GLY A CA 1
ATOM 656 C C . GLY A 1 82 ? 16.109 -43.812 -20.844 1 45.19 82 GLY A C 1
ATOM 657 O O . GLY A 1 82 ? 16.609 -43.562 -19.734 1 45.19 82 GLY A O 1
ATOM 658 N N . PRO A 1 83 ? 15.141 -44.656 -20.562 1 47.47 83 PRO A N 1
ATOM 659 C CA . PRO A 1 83 ? 15.531 -45.906 -19.875 1 47.47 83 PRO A CA 1
ATOM 660 C C . PRO A 1 83 ? 16.953 -46.312 -20.203 1 47.47 83 PRO A C 1
ATOM 662 O O . PRO A 1 83 ? 17.344 -46.375 -21.375 1 47.47 83 PRO A O 1
ATOM 665 N N . ALA A 1 84 ? 18.047 -45.844 -19.469 1 46.25 84 ALA A N 1
ATOM 666 C CA . ALA A 1 84 ? 19.406 -46.344 -19.641 1 46.25 84 ALA A CA 1
ATOM 667 C C . ALA A 1 84 ? 19.391 -47.844 -19.938 1 46.25 84 ALA A C 1
ATOM 669 O O . ALA A 1 84 ? 18.688 -48.625 -19.266 1 46.25 84 ALA A O 1
ATOM 670 N N . GLY A 1 85 ? 19.531 -48.281 -21.141 1 42.5 85 GLY A N 1
ATOM 671 C CA . GLY A 1 85 ? 19.734 -49.625 -21.641 1 42.5 85 GLY A CA 1
ATOM 672 C C . GLY A 1 85 ? 20.703 -50.438 -20.797 1 42.5 85 GLY A C 1
ATOM 673 O O . GLY A 1 85 ? 21.844 -50.062 -20.609 1 42.5 85 GLY A O 1
ATOM 674 N N . SER A 1 86 ? 20.328 -51 -19.703 1 46.5 86 SER A N 1
ATOM 675 C CA . SER A 1 86 ? 21.094 -52 -18.969 1 46.5 86 SER A CA 1
ATOM 676 C C . SER A 1 86 ? 21.75 -53 -19.938 1 46.5 86 SER A C 1
ATOM 678 O O . SER A 1 86 ? 21.078 -53.625 -20.734 1 46.5 86 SER A O 1
ATOM 680 N N . LYS A 1 87 ? 23 -52.719 -20.438 1 44.66 87 LYS A N 1
ATOM 681 C CA . LYS A 1 87 ? 23.844 -53.656 -21.172 1 44.66 87 LYS A CA 1
ATOM 682 C C . LYS A 1 87 ? 23.938 -55 -20.453 1 44.66 87 LYS A C 1
ATOM 684 O O . LYS A 1 87 ? 24.328 -55.062 -19.281 1 44.66 87 LYS A O 1
ATOM 689 N N . LYS A 1 88 ? 23.156 -56 -20.797 1 43.56 88 LYS A N 1
ATOM 690 C CA . LYS A 1 88 ? 23.344 -57.406 -20.5 1 43.56 88 LYS A CA 1
ATOM 691 C C . LYS A 1 88 ? 24.781 -57.844 -20.734 1 43.56 88 LYS A C 1
ATOM 693 O O . LYS A 1 88 ? 25.297 -57.719 -21.844 1 43.56 88 LYS A O 1
ATOM 698 N N . GLY A 1 89 ? 25.703 -57.5 -19.828 1 37.97 89 GLY A N 1
ATOM 699 C CA . GLY A 1 89 ? 27 -58.156 -19.844 1 37.97 89 GLY A CA 1
ATOM 700 C C . GLY A 1 89 ? 26.922 -59.656 -20.125 1 37.97 89 GLY A C 1
ATOM 701 O O . GLY A 1 89 ? 26.125 -60.375 -19.516 1 37.97 89 GLY A O 1
ATOM 702 N N . GLY A 1 90 ? 26.938 -60.031 -21.344 1 33.97 90 GLY A N 1
ATOM 703 C CA . GLY A 1 90 ? 27.141 -61.375 -21.812 1 33.97 90 GLY A CA 1
ATOM 704 C C . GLY A 1 90 ? 28.266 -62.094 -21.094 1 33.97 90 GLY A C 1
ATOM 705 O O . GLY A 1 90 ? 29.422 -61.625 -21.125 1 33.97 90 GLY A O 1
ATOM 706 N N . SER A 1 91 ? 28.062 -62.562 -19.812 1 31.61 91 SER A N 1
ATOM 707 C CA . SER A 1 91 ? 28.891 -63.75 -19.625 1 31.61 91 SER A CA 1
ATOM 708 C C . SER A 1 91 ? 28.391 -64.875 -20.484 1 31.61 91 SER A C 1
ATOM 710 O O . SER A 1 91 ? 27.203 -64.938 -20.844 1 31.61 91 SER A O 1
ATOM 712 N N . MET B 1 1 ? -4.102 -14.328 6.582 1 54.91 1 MET B N 1
ATOM 713 C CA . MET B 1 1 ? -3.822 -15.484 5.734 1 54.91 1 MET B CA 1
ATOM 714 C C . MET B 1 1 ? -3.443 -15.047 4.324 1 54.91 1 MET B C 1
ATOM 716 O O . MET B 1 1 ? -4.098 -14.18 3.742 1 54.91 1 MET B O 1
ATOM 720 N N . ARG B 1 2 ? -2.201 -15.203 3.938 1 80.5 2 ARG B N 1
ATOM 721 C CA . ARG B 1 2 ? -1.721 -14.922 2.586 1 80.5 2 ARG B CA 1
ATOM 722 C C . ARG B 1 2 ? -2.031 -16.078 1.646 1 80.5 2 ARG B C 1
ATOM 724 O O . ARG B 1 2 ? -1.822 -17.25 1.996 1 80.5 2 ARG B O 1
ATOM 731 N N . LEU B 1 3 ? -2.953 -15.82 0.673 1 90.75 3 LEU B N 1
ATOM 732 C CA . LEU B 1 3 ? -3.297 -16.812 -0.334 1 90.75 3 LEU B CA 1
ATOM 733 C C . LEU B 1 3 ? -2.055 -17.281 -1.091 1 90.75 3 LEU B C 1
ATOM 735 O O . LEU B 1 3 ? -1.237 -16.453 -1.507 1 90.75 3 LEU B O 1
ATOM 739 N N . HIS B 1 4 ? -2.012 -18.656 -1.06 1 96.19 4 HIS B N 1
ATOM 740 C CA . HIS B 1 4 ? -0.928 -19.25 -1.834 1 96.19 4 HIS B CA 1
ATOM 741 C C . HIS B 1 4 ? -1.471 -20.109 -2.971 1 96.19 4 HIS B C 1
ATOM 743 O O . HIS B 1 4 ? -2.566 -20.672 -2.865 1 96.19 4 HIS B O 1
ATOM 749 N N . GLN B 1 5 ? -0.636 -20.219 -3.986 1 96.31 5 GLN B N 1
ATOM 750 C CA . GLN B 1 5 ? -1.043 -20.969 -5.164 1 96.31 5 GLN B CA 1
ATOM 751 C C . GLN B 1 5 ? -1.328 -22.422 -4.812 1 96.31 5 GLN B C 1
ATOM 753 O O . GLN B 1 5 ? -2.332 -22.984 -5.25 1 96.31 5 GLN B O 1
ATOM 758 N N . GLY B 1 6 ? -0.396 -22.969 -4.07 1 94.19 6 GLY B N 1
ATOM 759 C CA . GLY B 1 6 ? -0.579 -24.359 -3.711 1 94.19 6 GLY B CA 1
ATOM 760 C C . GLY B 1 6 ? -0.739 -25.266 -4.918 1 94.19 6 GLY B C 1
ATOM 761 O O . GLY B 1 6 ? 0.08 -25.234 -5.836 1 94.19 6 GLY B O 1
ATOM 762 N N . GLY B 1 7 ? -1.879 -26.141 -4.938 1 94.5 7 GLY B N 1
ATOM 763 C CA . GLY B 1 7 ? -2.139 -27.062 -6.02 1 94.5 7 GLY B CA 1
ATOM 764 C C . GLY B 1 7 ? -2.883 -26.438 -7.188 1 94.5 7 GLY B C 1
ATOM 765 O O . GLY B 1 7 ? -3.109 -27.094 -8.211 1 94.5 7 GLY B O 1
ATOM 766 N N . MET B 1 8 ? -3.131 -25.266 -7.176 1 96.44 8 MET B N 1
ATOM 767 C CA . MET B 1 8 ? -3.881 -24.578 -8.219 1 96.44 8 MET B CA 1
ATOM 768 C C . MET B 1 8 ? -2.971 -24.203 -9.383 1 96.44 8 MET B C 1
ATOM 770 O O . MET B 1 8 ? -1.771 -23.984 -9.195 1 96.44 8 MET B O 1
ATOM 774 N N . SER B 1 9 ? -3.604 -24.141 -10.547 1 96.62 9 SER B N 1
ATOM 775 C CA . SER B 1 9 ? -2.912 -23.5 -11.656 1 96.62 9 SER B CA 1
ATOM 776 C C . SER B 1 9 ? -2.754 -22 -11.422 1 96.62 9 SER B C 1
ATOM 778 O O . SER B 1 9 ? -3.432 -21.438 -10.57 1 96.62 9 SER B O 1
ATOM 780 N N . VAL B 1 10 ? -1.91 -21.344 -12.156 1 97.94 10 VAL B N 1
ATOM 781 C CA . VAL B 1 10 ? -1.722 -19.906 -12.047 1 97.94 10 VAL B CA 1
ATOM 782 C C . VAL B 1 10 ? -3.035 -19.188 -12.344 1 97.94 10 VAL B C 1
ATOM 784 O O . VAL B 1 10 ? -3.375 -18.203 -11.68 1 97.94 10 VAL B O 1
ATOM 787 N N . SER B 1 11 ? -3.74 -19.625 -13.305 1 97.69 11 SER B N 1
ATOM 788 C CA . SER B 1 11 ? -5.02 -19.016 -13.664 1 97.69 11 SER B CA 1
ATOM 789 C C . SER B 1 11 ? -6.016 -19.109 -12.516 1 97.69 11 SER B C 1
ATOM 791 O O . SER B 1 11 ? -6.668 -18.125 -12.172 1 97.69 11 SER B O 1
ATOM 793 N N . GLU B 1 12 ? -6.133 -20.266 -11.922 1 97.5 12 GLU B N 1
ATOM 794 C CA . GLU B 1 12 ? -7.031 -20.469 -10.789 1 97.5 12 GLU B CA 1
ATOM 795 C C . GLU B 1 12 ? -6.609 -19.641 -9.586 1 97.5 12 GLU B C 1
ATOM 797 O O . GLU B 1 12 ? -7.445 -19 -8.945 1 97.5 12 GLU B O 1
ATOM 802 N N . TYR B 1 13 ? -5.355 -19.688 -9.312 1 97.94 13 TYR B N 1
ATOM 803 C CA . TYR B 1 13 ? -4.785 -18.906 -8.219 1 97.94 13 TYR B CA 1
ATOM 804 C C . TYR B 1 13 ? -5.047 -17.422 -8.422 1 97.94 13 TYR B C 1
ATOM 806 O O . TYR B 1 13 ? -5.469 -16.734 -7.5 1 97.94 13 TYR B O 1
ATOM 814 N N . ALA B 1 14 ? -4.84 -16.875 -9.641 1 97.69 14 ALA B N 1
ATOM 815 C CA . ALA B 1 14 ? -5.043 -15.469 -9.953 1 97.69 14 ALA B CA 1
ATOM 816 C C . ALA B 1 14 ? -6.496 -15.062 -9.734 1 97.69 14 ALA B C 1
ATOM 818 O O . ALA B 1 14 ? -6.77 -13.984 -9.195 1 97.69 14 ALA B O 1
ATOM 819 N N . MET B 1 15 ? -7.391 -15.883 -10.172 1 97.12 15 MET B N 1
ATOM 820 C CA . MET B 1 15 ? -8.812 -15.586 -10.031 1 97.12 15 MET B CA 1
ATOM 821 C C . MET B 1 15 ? -9.195 -15.469 -8.555 1 97.12 15 MET B C 1
ATOM 823 O O . MET B 1 15 ? -9.867 -14.508 -8.164 1 97.12 15 MET B O 1
ATOM 827 N N . ARG B 1 16 ? -8.766 -16.375 -7.758 1 96.69 16 ARG B N 1
ATOM 828 C CA . ARG B 1 16 ? -9.07 -16.375 -6.328 1 96.69 16 ARG B CA 1
ATOM 829 C C . ARG B 1 16 ? -8.406 -15.188 -5.637 1 96.69 16 ARG B C 1
ATOM 831 O O . ARG B 1 16 ? -9.016 -14.539 -4.781 1 96.69 16 ARG B O 1
ATOM 838 N N . PHE B 1 17 ? -7.211 -15.023 -6.051 1 97.12 17 PHE B N 1
ATOM 839 C CA . PHE B 1 17 ? -6.438 -13.922 -5.48 1 97.12 17 PHE B CA 1
ATOM 840 C C . PHE B 1 17 ? -7.117 -12.586 -5.75 1 97.12 17 PHE B C 1
ATOM 842 O O . PHE B 1 17 ? -7.27 -11.766 -4.844 1 97.12 17 PHE B O 1
ATOM 849 N N . GLU B 1 18 ? -7.523 -12.328 -6.98 1 95.38 18 GLU B N 1
ATOM 850 C CA . GLU B 1 18 ? -8.141 -11.062 -7.363 1 95.38 18 GLU B CA 1
ATOM 851 C C . GLU B 1 18 ? -9.453 -10.844 -6.613 1 95.38 18 GLU B C 1
ATOM 853 O O . GLU B 1 18 ? -9.773 -9.719 -6.23 1 95.38 18 GLU B O 1
ATOM 858 N N . HIS B 1 19 ? -10.125 -11.938 -6.438 1 94.62 19 HIS B N 1
ATOM 859 C CA . HIS B 1 19 ? -11.375 -11.859 -5.691 1 94.62 19 HIS B CA 1
ATOM 860 C C . HIS B 1 19 ? -11.141 -11.375 -4.266 1 94.62 19 HIS B C 1
ATOM 862 O O . HIS B 1 19 ? -11.836 -10.477 -3.783 1 94.62 19 HIS B O 1
ATOM 868 N N . LEU B 1 20 ? -10.148 -11.859 -3.627 1 94.69 20 LEU B N 1
ATOM 869 C CA . LEU B 1 20 ? -9.82 -11.508 -2.252 1 94.69 20 LEU B CA 1
ATOM 870 C C . LEU B 1 20 ? -9.211 -10.109 -2.186 1 94.69 20 LEU B C 1
ATOM 872 O O . LEU B 1 20 ? -9.5 -9.344 -1.258 1 94.69 20 LEU B O 1
ATOM 876 N N . ALA B 1 21 ? -8.406 -9.781 -3.156 1 94.88 21 ALA B N 1
ATOM 877 C CA . ALA B 1 21 ? -7.668 -8.523 -3.178 1 94.88 21 ALA B CA 1
ATOM 878 C C . ALA B 1 21 ? -8.617 -7.328 -3.201 1 94.88 21 ALA B C 1
ATOM 880 O O . ALA B 1 21 ? -8.305 -6.266 -2.662 1 94.88 21 ALA B O 1
ATOM 881 N N . ARG B 1 22 ? -9.742 -7.5 -3.768 1 91.88 22 ARG B N 1
ATOM 882 C CA . ARG B 1 22 ? -10.719 -6.422 -3.885 1 91.88 22 ARG B CA 1
ATOM 883 C C . ARG B 1 22 ? -11.148 -5.922 -2.51 1 91.88 22 ARG B C 1
ATOM 885 O O . ARG B 1 22 ? -11.453 -4.738 -2.34 1 91.88 22 ARG B O 1
ATOM 892 N N . PHE B 1 23 ? -11.117 -6.797 -1.544 1 92.19 23 PHE B N 1
ATOM 893 C CA . PHE B 1 23 ? -11.57 -6.453 -0.203 1 92.19 23 PHE B CA 1
ATOM 894 C C . PHE B 1 23 ? -10.484 -5.719 0.568 1 92.19 23 PHE B C 1
ATOM 896 O O . PHE B 1 23 ? -10.742 -5.156 1.635 1 92.19 23 PHE B O 1
ATOM 903 N N . TYR B 1 24 ? -9.359 -5.645 -0.023 1 91.75 24 TYR B N 1
ATOM 904 C CA . TYR B 1 24 ? -8.219 -5.066 0.69 1 91.75 24 TYR B CA 1
ATOM 905 C C . TYR B 1 24 ? -7.855 -3.701 0.123 1 91.75 24 TYR B C 1
ATOM 907 O O . TYR B 1 24 ? -7.094 -2.949 0.737 1 91.75 24 TYR B O 1
ATOM 915 N N . SER B 1 25 ? -8.336 -3.348 -0.992 1 91.31 25 SER B N 1
ATOM 916 C CA . SER B 1 25 ? -7.922 -2.146 -1.71 1 91.31 25 SER B CA 1
ATOM 917 C C . SER B 1 25 ? -8.078 -0.903 -0.842 1 91.31 25 SER B C 1
ATOM 919 O O . SER B 1 25 ? -7.145 -0.105 -0.72 1 91.31 25 SER B O 1
ATOM 921 N N . GLN B 1 26 ? -9.203 -0.76 -0.188 1 90.75 26 GLN B N 1
ATOM 922 C CA . GLN B 1 26 ? -9.492 0.429 0.608 1 90.75 26 GLN B CA 1
ATOM 923 C C . GLN B 1 26 ? -8.586 0.5 1.834 1 90.75 26 GLN B C 1
ATOM 925 O O . GLN B 1 26 ? -8.094 1.574 2.186 1 90.75 26 GLN B O 1
ATOM 930 N N . ALA B 1 27 ? -8.422 -0.618 2.438 1 91.81 27 ALA B N 1
ATOM 931 C CA . ALA B 1 27 ? -7.605 -0.676 3.648 1 91.81 27 ALA B CA 1
ATOM 932 C C . ALA B 1 27 ? -6.145 -0.346 3.344 1 91.81 27 ALA B C 1
ATOM 934 O O . ALA B 1 27 ? -5.5 0.386 4.098 1 91.81 27 ALA B O 1
ATOM 935 N N . ILE B 1 28 ? -5.684 -0.832 2.244 1 91.62 28 ILE B N 1
ATOM 936 C CA . ILE B 1 28 ? -4.301 -0.597 1.84 1 91.62 28 ILE B CA 1
ATOM 937 C C . ILE B 1 28 ? -4.102 0.884 1.526 1 91.62 28 ILE B C 1
ATOM 939 O O . ILE B 1 28 ? -3.139 1.499 1.994 1 91.62 28 ILE B O 1
ATOM 943 N N . PHE B 1 29 ? -5.02 1.381 0.806 1 93.31 29 PHE B N 1
ATOM 944 C CA . PHE B 1 29 ? -4.918 2.789 0.443 1 93.31 29 PHE B CA 1
ATOM 945 C C . PHE B 1 29 ? -5.035 3.676 1.678 1 93.31 29 PHE B C 1
ATOM 947 O O . PHE B 1 29 ? -4.297 4.652 1.819 1 93.31 29 PHE B O 1
ATOM 954 N N . GLU B 1 30 ? -5.887 3.354 2.59 1 94 30 GLU B N 1
ATOM 955 C CA . GLU B 1 30 ? -6.09 4.129 3.809 1 94 30 GLU B CA 1
ATOM 956 C C . GLU B 1 30 ? -4.832 4.141 4.672 1 94 30 GLU B C 1
ATOM 958 O O . GLU B 1 30 ? -4.43 5.191 5.172 1 94 30 GLU B O 1
ATOM 963 N N . ALA B 1 31 ? -4.285 3.035 4.824 1 92.06 31 ALA B N 1
ATOM 964 C CA . ALA B 1 31 ? -3.064 2.928 5.617 1 92.06 31 ALA B CA 1
ATOM 965 C C . ALA B 1 31 ? -1.928 3.727 4.988 1 92.06 31 ALA B C 1
ATOM 967 O O . ALA B 1 31 ? -1.186 4.422 5.684 1 92.06 31 ALA B O 1
ATOM 968 N N . TRP B 1 32 ? -1.773 3.594 3.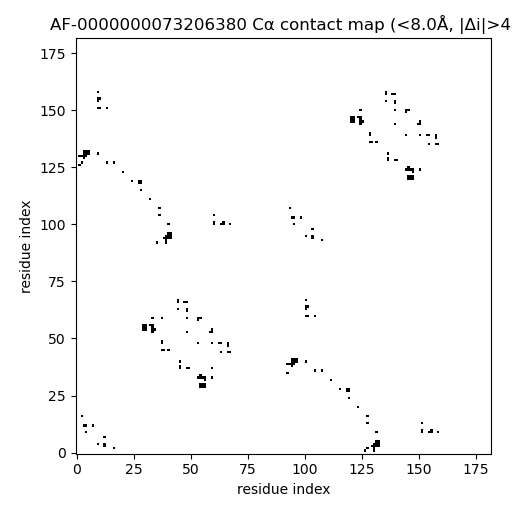744 1 93.38 32 TRP B N 1
ATOM 969 C CA . TRP B 1 32 ? -0.776 4.352 2.996 1 93.38 32 TRP B CA 1
ATOM 970 C C . TRP B 1 32 ? -1.009 5.852 3.145 1 93.38 32 TRP B C 1
ATOM 972 O O . TRP B 1 32 ? -0.072 6.609 3.408 1 93.38 32 TRP B O 1
ATOM 982 N N . LYS B 1 33 ? -2.254 6.242 2.969 1 95.25 33 LYS B N 1
ATOM 983 C CA . LYS B 1 33 ? -2.635 7.645 3.113 1 95.25 33 LYS B CA 1
ATOM 984 C C . LYS B 1 33 ? -2.254 8.18 4.492 1 95.25 33 LYS B C 1
ATOM 986 O O . LYS B 1 33 ? -1.676 9.258 4.605 1 95.25 33 LYS B O 1
ATOM 991 N N . CYS B 1 34 ? -2.537 7.469 5.453 1 96.56 34 CYS B N 1
ATOM 992 C CA . CYS B 1 34 ? -2.246 7.891 6.82 1 96.56 34 CYS B CA 1
ATOM 993 C C . CYS B 1 34 ? -0.745 8.031 7.039 1 96.56 34 CYS B C 1
ATOM 995 O O . CYS B 1 34 ? -0.288 9.031 7.602 1 96.56 34 CYS B O 1
ATOM 997 N N . ARG B 1 35 ? -0.101 7.137 6.539 1 95.12 35 ARG B N 1
ATOM 998 C CA . ARG B 1 35 ? 1.348 7.16 6.715 1 95.12 35 ARG B CA 1
ATOM 999 C C . ARG B 1 35 ? 1.966 8.359 6.004 1 95.12 35 ARG B C 1
ATOM 1001 O O . ARG B 1 35 ? 2.74 9.109 6.598 1 95.12 35 ARG B O 1
ATOM 1008 N N . MET B 1 36 ? 1.581 8.516 4.781 1 96.25 36 MET B N 1
ATOM 1009 C CA . MET B 1 36 ? 2.16 9.586 3.975 1 96.25 36 MET B CA 1
ATOM 1010 C C . MET B 1 36 ? 1.746 10.953 4.508 1 96.25 36 MET B C 1
ATOM 1012 O O . MET B 1 36 ? 2.547 11.891 4.516 1 96.25 36 MET B O 1
ATOM 1016 N N . PHE B 1 37 ? 0.536 11.055 4.941 1 97.94 37 PHE B N 1
ATOM 1017 C CA . PHE B 1 37 ? 0.057 12.297 5.531 1 97.94 37 PHE B CA 1
ATOM 1018 C C . PHE B 1 37 ? 0.84 12.633 6.793 1 97.94 37 PHE B C 1
ATOM 1020 O O . PHE B 1 37 ? 1.325 13.758 6.953 1 97.94 37 PHE B O 1
ATOM 1027 N N . ALA B 1 38 ? 0.967 11.664 7.637 1 97.31 38 ALA B N 1
ATOM 1028 C CA . ALA B 1 38 ? 1.652 11.867 8.914 1 97.31 38 ALA B CA 1
ATOM 1029 C C . ALA B 1 38 ? 3.111 12.258 8.695 1 97.31 38 ALA B C 1
ATOM 1031 O O . ALA B 1 38 ? 3.648 13.109 9.406 1 97.31 38 ALA B O 1
ATOM 1032 N N . GLU B 1 39 ? 3.695 11.68 7.703 1 95.75 39 GLU B N 1
ATOM 1033 C CA . GLU B 1 39 ? 5.094 11.953 7.398 1 95.75 39 GLU B CA 1
ATOM 1034 C C . GLU B 1 39 ? 5.281 13.383 6.895 1 95.75 39 GLU B C 1
ATOM 1036 O O . GLU B 1 39 ? 6.371 13.945 7.008 1 95.75 39 GLU B O 1
ATOM 1041 N N . GLY B 1 40 ? 4.25 13.883 6.34 1 97.25 40 GLY B N 1
ATOM 1042 C CA . GLY B 1 40 ? 4.336 15.219 5.773 1 97.25 40 GLY B CA 1
ATOM 1043 C C . GLY B 1 40 ? 3.998 16.312 6.766 1 97.25 40 GLY B C 1
ATOM 1044 O O . GLY B 1 40 ? 4.129 17.5 6.461 1 97.25 40 GLY B O 1
ATOM 1045 N N . LEU B 1 41 ? 3.58 15.945 7.914 1 97.56 41 LEU B N 1
ATOM 1046 C CA . LEU B 1 41 ? 3.273 16.922 8.953 1 97.56 41 LEU B CA 1
ATOM 1047 C C . LEU B 1 41 ? 4.539 17.625 9.422 1 97.56 41 LEU B C 1
ATOM 1049 O O . LEU B 1 41 ? 5.637 17.078 9.32 1 97.56 41 LEU B O 1
ATOM 1053 N N . LYS B 1 42 ? 4.344 18.797 10.008 1 96.81 42 LYS B N 1
ATOM 1054 C CA . LYS B 1 42 ? 5.434 19.453 10.727 1 96.81 42 LYS B CA 1
ATOM 1055 C C . LYS B 1 42 ? 5.957 18.578 11.859 1 96.81 42 LYS B C 1
ATOM 1057 O O . LYS B 1 42 ? 5.184 17.891 12.531 1 96.81 42 LYS B O 1
ATOM 1062 N N . GLN B 1 43 ? 7.195 18.766 12.117 1 96.31 43 GLN B N 1
ATOM 1063 C CA . GLN B 1 43 ? 7.887 17.906 13.07 1 96.31 43 GLN B CA 1
ATOM 1064 C C . GLN B 1 43 ? 7.211 17.922 14.438 1 96.31 43 GLN B C 1
ATOM 1066 O O . GLN B 1 43 ? 7.07 16.891 15.086 1 96.31 43 GLN B O 1
ATOM 1071 N N . GLU B 1 44 ? 6.781 19.062 14.891 1 95.5 44 GLU B N 1
ATOM 1072 C CA . GLU B 1 44 ? 6.148 19.203 16.203 1 95.5 44 GLU B CA 1
ATOM 1073 C C . GLU B 1 44 ? 4.848 18.406 16.281 1 95.5 44 GLU B C 1
ATOM 1075 O O . GLU B 1 44 ? 4.492 17.891 17.328 1 95.5 44 GLU B O 1
ATOM 1080 N N . LEU B 1 45 ? 4.207 18.344 15.203 1 97.25 45 LEU B N 1
ATOM 1081 C CA . LEU B 1 45 ? 2.959 17.594 15.148 1 97.25 45 LEU B CA 1
ATOM 1082 C C . LEU B 1 45 ? 3.227 16.109 14.961 1 97.25 45 LEU B C 1
ATOM 1084 O O . LEU B 1 45 ? 2.594 15.266 15.602 1 97.25 45 LEU B O 1
ATOM 1088 N N . LYS B 1 46 ? 4.145 15.859 14.07 1 96.94 46 LYS B N 1
ATOM 1089 C CA . LYS B 1 46 ? 4.516 14.492 13.742 1 96.94 46 LYS B CA 1
ATOM 1090 C C . LYS B 1 46 ? 4.93 13.719 14.992 1 96.94 46 LYS B C 1
ATOM 1092 O O . LYS B 1 46 ? 4.531 12.57 15.18 1 96.94 46 LYS B O 1
ATOM 1097 N N . ARG B 1 47 ? 5.637 14.344 15.852 1 96.38 47 ARG B N 1
ATOM 1098 C CA . ARG B 1 47 ? 6.152 13.727 17.062 1 96.38 47 ARG B CA 1
ATOM 1099 C C . ARG B 1 47 ? 5.012 13.242 17.969 1 96.38 47 ARG B C 1
ATOM 1101 O O . ARG B 1 47 ? 5.16 12.25 18.688 1 96.38 47 ARG B O 1
ATOM 1108 N N . VAL B 1 48 ? 3.98 13.867 17.906 1 95.88 48 VAL B N 1
ATOM 1109 C CA . VAL B 1 48 ? 2.846 13.562 18.766 1 95.88 48 VAL B CA 1
ATOM 1110 C C . VAL B 1 48 ? 1.901 12.594 18.062 1 95.88 48 VAL B C 1
ATOM 1112 O O . VAL B 1 48 ? 1.425 11.625 18.656 1 95.88 48 VAL B O 1
ATOM 1115 N N . VAL B 1 49 ? 1.701 12.82 16.812 1 97.19 49 VAL B N 1
ATOM 1116 C CA . VAL B 1 49 ? 0.624 12.156 16.078 1 97.19 49 VAL B CA 1
ATOM 1117 C C . VAL B 1 49 ? 1.089 10.789 15.602 1 97.19 49 VAL B C 1
ATOM 1119 O O . VAL B 1 49 ? 0.319 9.82 15.625 1 97.19 49 VAL B O 1
ATOM 1122 N N . VAL B 1 50 ? 2.291 10.602 15.219 1 96.88 50 VAL B N 1
ATOM 1123 C CA . VAL B 1 50 ? 2.799 9.375 14.617 1 96.88 50 VAL B CA 1
ATOM 1124 C C . VAL B 1 50 ? 2.762 8.242 15.641 1 96.88 50 VAL B C 1
ATOM 1126 O O . VAL B 1 50 ? 2.314 7.133 15.336 1 96.88 50 VAL B O 1
ATOM 1129 N N . PRO B 1 51 ? 3.174 8.484 16.859 1 97.06 51 PRO B N 1
ATOM 1130 C CA . PRO B 1 51 ? 3.152 7.402 17.844 1 97.06 51 PRO B CA 1
ATOM 1131 C C . PRO B 1 51 ? 1.739 6.922 18.172 1 97.06 51 PRO B C 1
ATOM 1133 O O . PRO B 1 51 ? 1.562 5.824 18.703 1 97.06 51 PRO B O 1
ATOM 1136 N N . MET B 1 52 ? 0.717 7.637 17.844 1 95.62 52 MET B N 1
ATOM 1137 C CA . MET B 1 52 ? -0.669 7.25 18.078 1 95.62 52 MET B CA 1
ATOM 1138 C C . MET B 1 52 ? -1.089 6.105 17.172 1 95.62 52 MET B C 1
ATOM 1140 O O . MET B 1 52 ? -2.092 5.438 17.422 1 95.62 52 MET B O 1
ATOM 1144 N N . ALA B 1 53 ? -0.472 5.988 16.078 1 94.56 53 ALA B N 1
ATOM 1145 C CA . ALA B 1 53 ? -0.645 4.859 15.172 1 94.56 53 ALA B CA 1
ATOM 1146 C C . ALA B 1 53 ? -2.076 4.797 14.641 1 94.56 53 ALA B C 1
ATOM 1148 O O . ALA B 1 53 ? -2.689 3.727 14.625 1 94.56 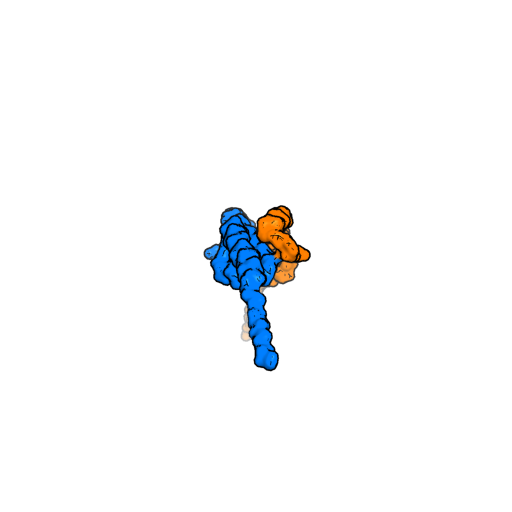53 ALA B O 1
ATOM 1149 N N . ILE B 1 54 ? -2.562 5.953 14.227 1 95 54 ILE B N 1
ATOM 1150 C CA . ILE B 1 54 ? -3.91 6.043 13.672 1 95 54 ILE B CA 1
ATOM 1151 C C . ILE B 1 54 ? -3.908 5.57 12.219 1 95 54 ILE B C 1
ATOM 1153 O O . ILE B 1 54 ? -3.068 6 11.43 1 95 54 ILE B O 1
ATOM 1157 N N . THR B 1 55 ? -4.938 4.73 11.883 1 93.31 55 THR B N 1
ATOM 1158 C CA . THR B 1 55 ? -4.938 4.137 10.555 1 93.31 55 THR B CA 1
ATOM 1159 C C . THR B 1 55 ? -6.184 4.555 9.773 1 93.31 55 THR B C 1
ATOM 1161 O O . THR B 1 55 ? -6.438 4.047 8.68 1 93.31 55 THR B O 1
ATOM 1164 N N . LYS B 1 56 ? -7.012 5.336 10.352 1 95.38 56 LYS B N 1
ATOM 1165 C CA . LYS B 1 56 ? -8.125 5.973 9.656 1 95.38 56 LYS B CA 1
ATOM 1166 C C . LYS B 1 56 ? -7.824 7.434 9.344 1 95.38 56 LYS B C 1
ATOM 1168 O O . LYS B 1 56 ? -7.66 8.25 10.258 1 95.38 56 LYS B O 1
ATOM 1173 N N . PHE B 1 57 ? -7.898 7.77 8.125 1 96.56 57 PHE B N 1
ATOM 1174 C CA . PHE B 1 57 ? -7.418 9.062 7.664 1 96.56 57 PHE B CA 1
ATOM 1175 C C . PHE B 1 57 ? -8.234 10.195 8.281 1 96.56 57 PHE B C 1
ATOM 1177 O O . PHE B 1 57 ? -7.668 11.148 8.82 1 96.56 57 PHE B O 1
ATOM 1184 N N . PRO B 1 58 ? -9.547 10.117 8.305 1 97.19 58 PRO B N 1
ATOM 1185 C CA . PRO B 1 58 ? -10.289 11.227 8.906 1 97.19 58 PRO B CA 1
ATOM 1186 C C . PRO B 1 58 ? -9.961 11.422 10.383 1 97.19 58 PRO B C 1
ATOM 1188 O O . PRO B 1 58 ? -9.867 12.555 10.852 1 97.19 58 PRO B O 1
ATOM 1191 N N . ALA B 1 59 ? -9.758 10.359 11.062 1 97.56 59 ALA B N 1
ATOM 1192 C CA . ALA B 1 59 ? -9.406 10.43 12.477 1 97.56 59 ALA B CA 1
ATOM 1193 C C . ALA B 1 59 ? -8.016 11.016 12.672 1 97.56 59 ALA B C 1
ATOM 1195 O O . ALA B 1 59 ? -7.789 11.812 13.586 1 97.56 59 ALA B O 1
ATOM 1196 N N . LEU B 1 60 ? -7.109 10.656 11.859 1 98.12 60 LEU B N 1
ATOM 1197 C CA . LEU B 1 60 ? -5.746 11.172 11.891 1 98.12 60 LEU B CA 1
ATOM 1198 C C . LEU B 1 60 ? -5.73 12.68 11.672 1 98.12 60 LEU B C 1
ATOM 1200 O O . LEU B 1 60 ? -5.07 13.414 12.414 1 98.12 60 LEU B O 1
ATOM 1204 N N . VAL B 1 61 ? -6.496 13.078 10.719 1 98.25 61 VAL B N 1
ATOM 1205 C CA . VAL B 1 61 ? -6.586 14.5 10.406 1 98.25 61 VAL B CA 1
ATOM 1206 C C . VAL B 1 61 ? -7.145 15.258 11.609 1 98.25 61 VAL B C 1
ATOM 1208 O O . VAL B 1 61 ? -6.621 16.312 11.992 1 98.25 61 VAL B O 1
ATOM 1211 N N . GLU B 1 62 ? -8.125 14.742 12.133 1 98.25 62 GLU B N 1
ATOM 1212 C CA . GLU B 1 62 ? -8.758 15.391 13.273 1 98.25 62 GLU B CA 1
ATOM 1213 C C . GLU B 1 62 ? -7.801 15.492 14.453 1 98.25 62 GLU B C 1
ATOM 1215 O O . GLU B 1 62 ? -7.707 16.547 15.094 1 98.25 62 GLU B O 1
ATOM 1220 N N . LYS B 1 63 ? -7.121 14.414 14.727 1 98.06 63 LYS B N 1
ATOM 1221 C CA . LYS B 1 63 ? -6.141 14.438 15.812 1 98.06 63 LYS B CA 1
ATOM 1222 C C . LYS B 1 63 ? -5.039 15.453 15.539 1 98.06 63 LYS B C 1
ATOM 1224 O O . LYS B 1 63 ? -4.613 16.172 16.438 1 98.06 63 LYS B O 1
ATOM 1229 N N . ALA B 1 64 ? -4.609 15.516 14.359 1 98.25 64 ALA B N 1
ATOM 1230 C CA . ALA B 1 64 ? -3.568 16.469 13.977 1 98.25 64 ALA B CA 1
ATOM 1231 C C . ALA B 1 64 ? -4.047 17.906 14.156 1 98.25 64 ALA B C 1
ATOM 1233 O O . ALA B 1 64 ? -3.283 18.766 14.602 1 98.25 64 ALA B O 1
ATOM 1234 N N . LYS B 1 65 ? -5.238 18.141 13.805 1 97.88 65 LYS B N 1
ATOM 1235 C CA . LYS B 1 65 ? -5.82 19.469 13.984 1 97.88 65 LYS B CA 1
ATOM 1236 C C . LYS B 1 65 ? -5.852 19.859 15.461 1 97.88 65 LYS B C 1
ATOM 1238 O O . LYS B 1 65 ? -5.57 21 15.805 1 97.88 65 LYS B O 1
ATOM 1243 N N . VAL B 1 66 ? -6.23 18.953 16.281 1 96.94 66 VAL B N 1
ATOM 1244 C CA . VAL B 1 66 ? -6.301 19.188 17.719 1 96.94 66 VAL B CA 1
ATOM 1245 C C . VAL B 1 66 ? -4.91 19.531 18.25 1 96.94 66 VAL B C 1
ATOM 1247 O O . VAL B 1 66 ? -4.742 20.5 19 1 96.94 66 VAL B O 1
ATOM 1250 N N . VAL B 1 67 ? -3.938 18.734 17.828 1 96.75 67 VAL B N 1
ATOM 1251 C CA . VAL B 1 67 ? -2.566 18.969 18.266 1 96.75 67 VAL B CA 1
ATOM 1252 C C . VAL B 1 67 ? -2.084 20.328 17.766 1 96.75 67 VAL B C 1
ATOM 1254 O O . VAL B 1 67 ? -1.41 21.062 18.5 1 96.75 67 VAL B O 1
ATOM 1257 N N . GLU B 1 68 ? -2.412 20.672 16.578 1 97.06 68 GLU B N 1
ATOM 1258 C CA . GLU B 1 68 ? -2.039 21.953 16.016 1 97.06 68 GLU B CA 1
ATOM 1259 C C . GLU B 1 68 ? -2.6 23.109 16.844 1 97.06 68 GLU B C 1
ATOM 1261 O O . GLU B 1 68 ? -1.893 24.078 17.141 1 97.06 68 GLU B O 1
ATOM 1266 N N . ARG B 1 69 ? -3.832 22.984 17.219 1 95.25 69 ARG B N 1
ATOM 1267 C CA . ARG B 1 69 ? -4.496 24.016 18.031 1 95.25 69 ARG B CA 1
ATOM 1268 C C . ARG B 1 69 ? -3.828 24.156 19.391 1 95.25 69 ARG B C 1
ATOM 1270 O O . ARG B 1 69 ? -3.629 25.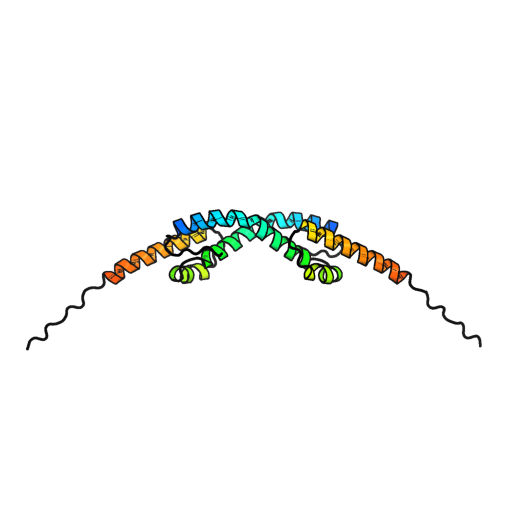266 19.875 1 95.25 69 ARG B O 1
ATOM 1277 N N . LEU B 1 70 ? -3.49 23.109 19.906 1 92.62 70 LEU B N 1
ATOM 1278 C CA . LEU B 1 70 ? -2.867 23.109 21.234 1 92.62 70 LEU B CA 1
ATOM 1279 C C . LEU B 1 70 ? -1.466 23.703 21.172 1 92.62 70 LEU B C 1
ATOM 1281 O O . LEU B 1 70 ? -1.018 24.344 22.125 1 92.62 70 LEU B O 1
ATOM 1285 N N . ASN B 1 71 ? -0.779 23.5 20.109 1 88 71 ASN B N 1
ATOM 1286 C CA . ASN B 1 71 ? 0.558 24.047 19.922 1 88 71 ASN B CA 1
ATOM 1287 C C . ASN B 1 71 ? 0.509 25.547 19.641 1 88 71 ASN B C 1
ATOM 1289 O O . ASN B 1 71 ? 1.438 26.281 19.984 1 88 71 ASN B O 1
ATOM 1293 N N . GLY B 1 72 ? -0.445 26.016 18.75 1 77.44 72 GLY B N 1
ATOM 1294 C CA . GLY B 1 72 ? -0.629 27.438 18.516 1 77.44 72 GLY B CA 1
ATOM 1295 C C . GLY B 1 72 ? -1.043 28.188 19.766 1 77.44 72 GLY B C 1
ATOM 1296 O O . GLY B 1 72 ? -0.668 29.359 19.953 1 77.44 72 GLY B O 1
ATOM 1297 N N . GLY B 1 73 ? -1.839 27.609 20.562 1 63.44 73 GLY B N 1
ATOM 1298 C CA . GLY B 1 73 ? -2.223 28.203 21.828 1 63.44 73 GLY B CA 1
ATOM 1299 C C . GLY B 1 73 ? -1.069 28.312 22.812 1 63.44 73 GLY B C 1
ATOM 1300 O O . GLY B 1 73 ? -1.02 29.234 23.625 1 63.44 73 GLY B O 1
ATOM 1301 N N . ASN B 1 74 ? -0.243 27.312 22.719 1 56.91 74 ASN B N 1
ATOM 1302 C CA . ASN B 1 74 ? 0.891 27.344 23.641 1 56.91 74 ASN B CA 1
ATOM 1303 C C . ASN B 1 74 ? 1.919 28.391 23.234 1 56.91 74 ASN B C 1
ATOM 1305 O O . ASN B 1 74 ? 2.635 28.922 24.078 1 56.91 74 ASN B O 1
ATOM 1309 N N . ARG B 1 75 ? 2.004 28.75 22 1 59.47 75 ARG B N 1
ATOM 1310 C CA . ARG B 1 75 ? 2.912 29.812 21.578 1 59.47 75 ARG B CA 1
ATOM 1311 C C . ARG B 1 75 ? 2.459 31.172 22.109 1 59.47 75 ARG B C 1
ATOM 1313 O O . ARG B 1 75 ? 3.287 32 22.5 1 59.47 75 ARG B O 1
ATOM 1320 N N . VAL B 1 76 ? 1.202 31.328 22.172 1 53.59 76 VAL B N 1
ATOM 1321 C CA . VAL B 1 76 ? 0.687 32.562 22.734 1 53.59 76 VAL B CA 1
ATOM 1322 C C . VAL B 1 76 ? 0.952 32.625 24.234 1 53.59 76 VAL B C 1
ATOM 1324 O O . VAL B 1 76 ? 1.294 33.688 24.766 1 53.59 76 VAL B O 1
ATOM 1327 N N . MET B 1 77 ? 0.88 31.453 24.844 1 51.84 77 MET B N 1
ATOM 1328 C CA . MET B 1 77 ? 1.062 31.453 26.297 1 51.84 77 MET B CA 1
ATOM 1329 C C . MET B 1 77 ? 2.531 31.641 26.656 1 51.84 77 MET B C 1
ATOM 1331 O O . MET B 1 77 ? 2.85 32.25 27.672 1 51.84 77 MET B O 1
ATOM 1335 N N . LYS B 1 78 ? 3.4 31.141 25.891 1 55.31 78 LYS B N 1
ATOM 1336 C CA . LYS B 1 78 ? 4.812 31.328 26.203 1 55.31 78 LYS B CA 1
ATOM 1337 C C . LYS B 1 78 ? 5.23 32.781 25.984 1 55.31 78 LYS B C 1
ATOM 1339 O O . LYS B 1 78 ? 6.098 33.312 26.703 1 55.31 78 LYS B O 1
ATOM 1344 N N . THR B 1 79 ? 4.699 33.344 25.031 1 52.72 79 THR B N 1
ATOM 1345 C CA . THR B 1 79 ? 5.039 34.75 24.812 1 52.72 79 THR B CA 1
ATOM 1346 C C . THR B 1 79 ? 4.434 35.625 25.906 1 52.72 79 THR B C 1
ATOM 1348 O O . THR B 1 79 ? 4.832 36.781 26.078 1 52.72 79 THR B O 1
ATOM 1351 N N . ALA B 1 80 ? 3.445 35.062 26.578 1 51.22 80 ALA B N 1
ATOM 1352 C CA . ALA B 1 80 ? 2.855 35.844 27.641 1 51.22 80 ALA B CA 1
ATOM 1353 C C . ALA B 1 80 ? 3.707 35.781 28.906 1 51.22 80 ALA B C 1
ATOM 1355 O O . ALA B 1 80 ? 3.375 36.375 29.922 1 51.22 80 ALA B O 1
ATOM 1356 N N . GLU B 1 81 ? 4.664 34.844 29.016 1 51.47 81 GLU B N 1
ATOM 1357 C CA . GLU B 1 81 ? 5.531 34.938 30.188 1 51.47 81 GLU B CA 1
ATOM 1358 C C . GLU B 1 81 ? 6.227 36.281 30.266 1 51.47 81 GLU B C 1
ATOM 1360 O O . GLU B 1 81 ? 6.762 36.781 29.266 1 51.47 81 GLU B O 1
ATOM 1365 N N . GLY B 1 82 ? 6 37.062 31.328 1 46 82 GLY B N 1
ATOM 1366 C CA . GLY B 1 82 ? 6.121 38.344 31.953 1 46 82 GLY B CA 1
ATOM 1367 C C . GLY B 1 82 ? 7.535 38.906 31.922 1 46 82 GLY B C 1
ATOM 1368 O O . GLY B 1 82 ? 8.5 38.156 31.844 1 46 82 GLY B O 1
ATOM 1369 N N . PRO B 1 83 ? 7.777 40.031 31.328 1 48.81 83 PRO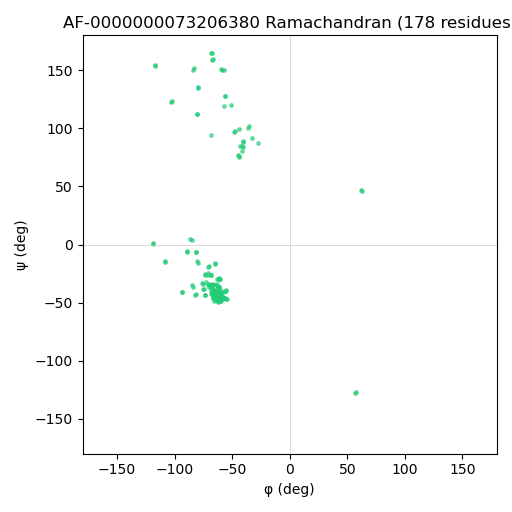 B N 1
ATOM 1370 C CA . PRO B 1 83 ? 9.008 40.812 31.453 1 48.81 83 PRO B CA 1
ATOM 1371 C C . PRO B 1 83 ? 9.648 40.688 32.844 1 48.81 83 PRO B C 1
ATOM 1373 O O . PRO B 1 83 ? 8.953 40.812 33.844 1 48.81 83 PRO B O 1
ATOM 1376 N N . ALA B 1 84 ? 10.578 39.75 33.125 1 46.59 84 ALA B N 1
ATOM 1377 C CA . ALA B 1 84 ? 11.352 39.75 34.375 1 46.59 84 ALA B CA 1
ATOM 1378 C C . ALA B 1 84 ? 11.664 41.156 34.844 1 46.59 84 ALA B C 1
ATOM 1380 O O . ALA B 1 84 ? 12.07 42 34.062 1 46.59 84 ALA B O 1
ATOM 1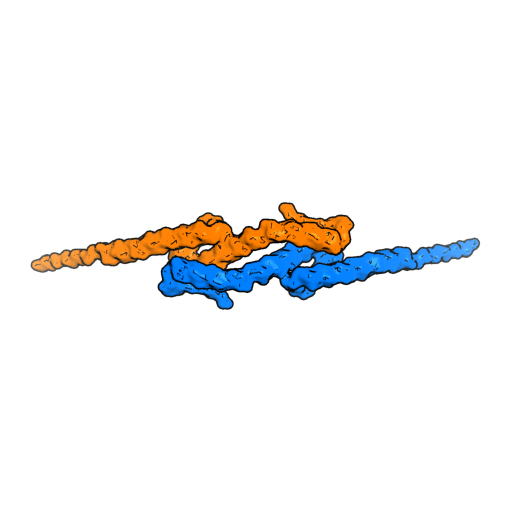381 N N . GLY B 1 85 ? 10.992 41.719 35.812 1 43.09 85 GLY B N 1
ATOM 1382 C CA . GLY B 1 85 ? 11.211 42.938 36.562 1 43.09 85 GLY B CA 1
ATOM 1383 C C . GLY B 1 85 ? 12.664 43.156 36.938 1 43.09 85 GLY B C 1
ATOM 1384 O O . GLY B 1 85 ? 13.281 42.312 37.594 1 43.09 85 GLY B O 1
ATOM 1385 N N . SER B 1 86 ? 13.484 43.719 36.125 1 46.75 86 SER B N 1
ATOM 1386 C CA . SER B 1 86 ? 14.805 44.25 36.438 1 46.75 86 SER B CA 1
ATOM 1387 C C . SER B 1 86 ? 14.805 44.969 37.781 1 46.75 86 SER B C 1
ATOM 1389 O O . SER B 1 86 ? 14.062 45.938 37.938 1 46.75 86 SER B O 1
ATOM 1391 N N . LYS B 1 87 ? 14.961 44.281 38.938 1 45.03 87 LYS B N 1
ATOM 1392 C CA . LYS B 1 87 ? 15.195 44.906 40.219 1 45.03 87 LYS B CA 1
ATOM 1393 C C . LYS B 1 87 ? 16.281 45.969 40.156 1 45.03 87 LYS B C 1
ATOM 1395 O O . LYS B 1 87 ? 17.406 45.688 39.688 1 45.03 87 LYS B O 1
ATOM 1400 N N . LYS B 1 88 ? 15.961 47.281 40.031 1 43.97 88 LYS B N 1
ATOM 1401 C CA . LYS B 1 8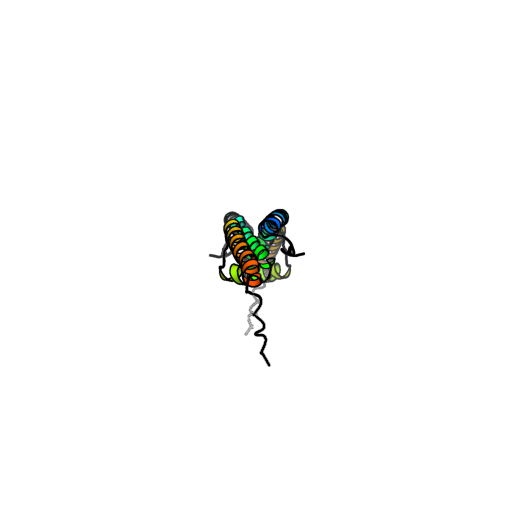8 ? 16.797 48.469 40.281 1 43.97 88 LYS B CA 1
ATOM 1402 C C . LYS B 1 88 ? 17.562 48.312 41.594 1 43.97 88 LYS B C 1
ATOM 1404 O O . LYS B 1 88 ? 16.969 48.156 42.656 1 43.97 88 LYS B O 1
ATOM 1409 N N . GLY B 1 89 ? 18.625 47.531 41.625 1 38.97 89 GLY B N 1
ATOM 1410 C CA . GLY B 1 89 ? 19.562 47.625 42.75 1 38.97 89 GLY B CA 1
ATOM 1411 C C . GLY B 1 89 ? 19.875 49.062 43.156 1 38.97 89 GLY B C 1
ATOM 1412 O O . GLY B 1 89 ? 20.266 49.875 42.344 1 38.97 89 GLY B O 1
ATOM 1413 N N . GLY B 1 90 ? 19.062 49.656 43.969 1 33.62 90 GLY B N 1
ATOM 1414 C CA . GLY B 1 90 ? 19.359 50.906 44.656 1 33.62 90 GLY B CA 1
ATOM 1415 C C . GLY B 1 90 ? 20.75 50.969 45.25 1 33.62 90 GLY B C 1
ATOM 1416 O O . GLY B 1 90 ? 21.188 50.031 45.906 1 33.62 90 GLY B O 1
ATOM 1417 N N . SER B 1 91 ? 21.719 51.656 44.531 1 32.78 91 SER B N 1
ATOM 1418 C CA . SER B 1 91 ? 22.734 52.312 45.344 1 32.78 91 SER B CA 1
ATOM 1419 C C . SER B 1 91 ? 22.109 53.344 46.281 1 32.78 91 SER B C 1
ATOM 1421 O O . SER B 1 91 ? 21.031 53.875 46 1 32.78 91 SER B O 1
#

Secondary structure (DSSP, 8-state):
-----TTS-HHHHHHHHHHHHTTTHHHHHHHHHHHHHHHHS-HHHHHHHGGG----HHHHHHHHHHHHHHHHHHHHHHHTS----------/-----TTS-HHHHHHHHHHHHTTTHHHHHHHHHHHHHHHHS-HHHHHHHGGG----HHHHHHHHHHHHHHHHHHHHHHHTS----------